Protein AF-A0A9W2Z8D2-F1 (afdb_monomer)

Structure (mmCIF, N/CA/C/O backbone):
data_AF-A0A9W2Z8D2-F1
#
_entry.id   AF-A0A9W2Z8D2-F1
#
loop_
_atom_site.group_PDB
_atom_site.id
_atom_site.type_symbol
_atom_site.label_atom_id
_atom_site.label_alt_id
_atom_site.labe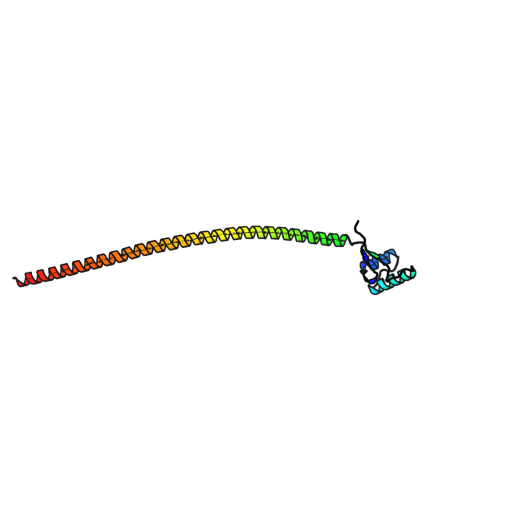l_comp_id
_atom_site.label_asym_id
_atom_site.label_entity_id
_atom_site.label_seq_id
_atom_site.pdbx_PDB_ins_code
_atom_site.Cartn_x
_atom_site.Cartn_y
_atom_site.Cartn_z
_atom_site.occupancy
_atom_site.B_iso_or_equiv
_atom_site.auth_seq_id
_atom_site.auth_comp_id
_atom_site.auth_asym_id
_atom_site.auth_atom_id
_atom_site.pdbx_PDB_model_num
ATOM 1 N N . MET A 1 1 ? -21.051 12.674 48.304 1.00 45.25 1 MET A N 1
ATOM 2 C CA . MET A 1 1 ? -21.944 11.542 48.620 1.00 45.25 1 MET A CA 1
ATOM 3 C C . MET A 1 1 ? -22.882 11.383 47.437 1.00 45.25 1 MET A C 1
ATOM 5 O O . MET A 1 1 ? -23.397 12.399 46.991 1.00 45.25 1 MET A O 1
ATOM 9 N N . ALA A 1 2 ? -23.003 10.194 46.845 1.00 51.44 2 ALA A N 1
ATOM 10 C CA . ALA A 1 2 ? -23.957 9.987 45.756 1.00 51.44 2 ALA A CA 1
ATOM 11 C C . ALA A 1 2 ? -25.374 10.061 46.339 1.00 51.44 2 ALA A C 1
ATOM 13 O O . ALA A 1 2 ? -25.652 9.369 47.317 1.00 51.44 2 ALA A O 1
ATOM 14 N N . SER A 1 3 ? -26.232 10.924 45.796 1.00 56.78 3 SER A N 1
ATOM 15 C CA . SER A 1 3 ? -27.627 11.010 46.232 1.00 56.78 3 SER A CA 1
ATOM 16 C C . SER A 1 3 ? -28.353 9.698 45.899 1.00 56.78 3 SER A C 1
ATOM 18 O O . SER A 1 3 ? -28.168 9.191 44.787 1.00 56.78 3 SER A O 1
ATOM 20 N N . PRO A 1 4 ? -29.147 9.131 46.824 1.00 70.38 4 PRO A N 1
ATOM 21 C CA . PRO A 1 4 ? -29.936 7.937 46.547 1.00 70.38 4 PRO A CA 1
ATOM 22 C C . PRO A 1 4 ? -30.935 8.205 45.416 1.00 70.38 4 PRO A C 1
ATOM 24 O O . PRO A 1 4 ? -31.455 9.314 45.272 1.00 70.38 4 PRO A O 1
ATOM 27 N N . ILE A 1 5 ? -31.175 7.191 44.580 1.00 79.81 5 ILE A N 1
ATOM 28 C CA . ILE A 1 5 ? -32.184 7.286 43.524 1.00 79.81 5 ILE A CA 1
ATOM 29 C C . ILE A 1 5 ? -33.533 6.996 44.169 1.00 79.81 5 ILE A C 1
ATOM 31 O O . ILE A 1 5 ? -33.764 5.883 44.643 1.00 79.81 5 ILE A O 1
ATOM 35 N N . MET A 1 6 ? -34.414 7.990 44.144 1.00 86.81 6 MET A N 1
ATOM 36 C CA . MET A 1 6 ? -35.800 7.838 44.561 1.00 86.81 6 MET A CA 1
ATOM 37 C C . MET A 1 6 ? -36.599 7.157 43.454 1.00 86.81 6 MET A C 1
ATOM 39 O O . MET A 1 6 ? -36.637 7.649 42.324 1.00 86.81 6 MET A O 1
ATOM 43 N N . LYS A 1 7 ? -37.226 6.022 43.767 1.00 89.12 7 LYS A N 1
ATOM 44 C CA . LYS A 1 7 ? -38.103 5.297 42.836 1.00 89.12 7 LYS A CA 1
ATOM 45 C C . LYS A 1 7 ? -39.489 5.104 43.425 1.00 89.12 7 LYS A C 1
ATOM 47 O O . LYS A 1 7 ? -39.626 4.883 44.624 1.00 89.12 7 LYS A O 1
ATOM 52 N N . GLN A 1 8 ? -40.501 5.122 42.565 1.00 91.75 8 GLN A N 1
ATOM 53 C CA . GLN A 1 8 ? -41.854 4.701 42.929 1.00 91.75 8 GLN A CA 1
ATOM 54 C C . GLN A 1 8 ? -41.989 3.171 42.912 1.00 91.75 8 GLN A C 1
ATOM 56 O O . GLN A 1 8 ? -41.156 2.451 42.351 1.00 91.75 8 GLN A O 1
ATOM 61 N N . LEU A 1 9 ? -43.050 2.667 43.544 1.00 91.06 9 LEU A N 1
ATOM 62 C CA . LEU A 1 9 ? -43.298 1.238 43.748 1.00 91.06 9 LEU A CA 1
ATOM 63 C C . LEU A 1 9 ? -43.303 0.406 42.446 1.00 91.06 9 LEU A C 1
ATOM 65 O O . LEU A 1 9 ? -42.835 -0.736 42.423 1.00 91.06 9 LEU A O 1
ATOM 69 N N . ASP A 1 10 ? -43.826 0.960 41.355 1.00 89.12 10 ASP A N 1
ATOM 70 C CA . ASP A 1 10 ? -43.907 0.337 40.028 1.00 89.12 10 ASP A CA 1
ATOM 71 C C . ASP A 1 10 ? -42.538 0.251 39.321 1.00 89.12 10 ASP A C 1
ATOM 73 O O . ASP A 1 10 ? -42.246 -0.719 38.600 1.00 89.12 10 ASP A O 1
ATOM 77 N N . GLN A 1 11 ? -41.671 1.226 39.600 1.00 89.69 11 GLN A N 1
ATOM 78 C CA . GLN A 1 11 ? -40.312 1.354 39.072 1.00 89.69 11 GLN A CA 1
ATOM 79 C C . GLN A 1 11 ? -39.297 0.447 39.780 1.00 89.69 11 GLN A C 1
ATOM 81 O O . GLN A 1 11 ? -38.192 0.246 39.263 1.00 89.69 11 GLN A O 1
ATOM 86 N N . LEU A 1 12 ? -39.657 -0.138 40.928 1.00 90.31 12 LEU A N 1
ATOM 87 C CA . LEU A 1 12 ? -38.778 -1.050 41.651 1.00 90.31 12 LEU A CA 1
ATOM 88 C C . LEU A 1 12 ? -38.532 -2.353 40.874 1.00 90.31 12 LEU A C 1
ATOM 90 O O . LEU A 1 12 ? -39.439 -3.028 40.364 1.00 90.31 12 LEU A O 1
ATOM 94 N N . LEU A 1 13 ? -37.265 -2.747 40.815 1.00 90.69 13 LEU A N 1
ATOM 95 C CA . LEU A 1 13 ? -36.828 -4.036 40.290 1.00 90.69 13 LEU A CA 1
ATOM 96 C C . LEU A 1 13 ? -37.093 -5.148 41.311 1.00 90.69 13 LEU A C 1
ATOM 98 O O . LEU A 1 13 ? -37.173 -4.916 42.513 1.00 90.69 13 LEU A O 1
ATOM 102 N N . ILE A 1 14 ? -37.149 -6.405 40.856 1.00 90.88 14 ILE A N 1
ATOM 103 C CA . ILE A 1 14 ? -37.355 -7.566 41.746 1.00 90.88 14 ILE A CA 1
ATOM 104 C C . ILE A 1 14 ? -36.305 -7.617 42.868 1.00 90.88 14 ILE A C 1
ATOM 106 O O . ILE A 1 14 ? -36.639 -7.991 43.991 1.00 90.88 14 ILE A O 1
ATOM 110 N N . LYS A 1 15 ? -35.047 -7.249 42.577 1.00 89.31 15 LYS A N 1
ATOM 111 C CA . LYS A 1 15 ? -33.975 -7.205 43.585 1.00 89.31 15 LYS A CA 1
ATOM 112 C C . LYS A 1 15 ? -34.274 -6.184 44.691 1.00 89.31 15 LYS A C 1
ATOM 114 O O . LYS A 1 15 ? -34.135 -6.519 45.862 1.00 89.31 15 LYS A O 1
ATOM 119 N N . GLU A 1 16 ? -34.789 -5.020 44.304 1.00 90.06 16 GLU A N 1
ATOM 120 C CA . GLU A 1 16 ? -35.130 -3.893 45.179 1.00 90.06 16 GLU A CA 1
ATOM 121 C C . GLU A 1 16 ? -36.388 -4.213 46.006 1.00 90.06 16 GLU A C 1
ATOM 123 O O . GLU A 1 16 ? -36.359 -4.124 47.228 1.00 90.06 16 GLU A O 1
ATOM 128 N N . LEU A 1 17 ? -37.444 -4.750 45.377 1.00 92.69 17 LEU A N 1
ATOM 129 C CA . LEU A 1 17 ? -38.657 -5.223 46.065 1.00 92.69 17 LEU A CA 1
ATOM 130 C C . LEU A 1 17 ? -38.345 -6.281 47.134 1.00 92.69 17 LEU A C 1
ATOM 132 O O . LEU A 1 17 ? -38.881 -6.250 48.238 1.00 92.69 17 LEU A O 1
ATOM 136 N N . LYS A 1 18 ? -37.471 -7.246 46.818 1.00 92.25 18 LYS A N 1
ATOM 137 C CA . LYS A 1 18 ? -37.049 -8.280 47.776 1.00 92.25 18 LYS A CA 1
ATOM 138 C C . LYS A 1 18 ? -36.191 -7.727 48.907 1.00 92.25 18 LYS A C 1
ATOM 140 O O . LYS A 1 18 ? -36.119 -8.364 49.955 1.00 92.25 18 LYS A O 1
ATOM 145 N N . GLN A 1 19 ? -35.463 -6.644 48.670 1.00 89.94 19 GLN A N 1
ATOM 146 C CA . GLN A 1 19 ? -34.647 -5.990 49.683 1.00 89.94 19 GLN A CA 1
ATOM 147 C C . GLN A 1 19 ? -35.538 -5.206 50.647 1.00 89.94 19 GLN A C 1
ATOM 149 O O . GLN A 1 19 ? -35.448 -5.424 51.850 1.00 89.94 19 GLN A O 1
ATOM 154 N N . GLU A 1 20 ? -36.485 -4.433 50.122 1.00 90.75 20 GLU A N 1
ATOM 155 C CA . GLU A 1 20 ? -37.436 -3.666 50.927 1.00 90.75 20 GLU A CA 1
ATOM 156 C C . GLU A 1 20 ? -38.344 -4.566 51.776 1.00 90.75 20 GLU A C 1
ATOM 158 O O . GLU A 1 20 ? -38.461 -4.394 52.987 1.00 90.75 20 GLU A O 1
ATOM 163 N N . LEU A 1 21 ? -38.904 -5.625 51.177 1.00 93.75 21 LEU A N 1
ATOM 164 C CA . LEU A 1 21 ? -39.678 -6.620 51.926 1.00 93.75 21 LEU A CA 1
ATOM 165 C C . LEU A 1 21 ? -38.839 -7.307 53.012 1.00 93.75 21 LEU A C 1
ATOM 167 O O . LEU A 1 21 ? -39.378 -7.658 54.056 1.00 93.75 21 LEU A O 1
ATOM 171 N N . ARG A 1 22 ? -37.530 -7.495 52.794 1.00 91.94 22 ARG A N 1
ATOM 172 C CA . ARG A 1 22 ? -36.631 -8.038 53.822 1.00 91.94 22 ARG A CA 1
ATOM 173 C C . ARG A 1 22 ? -36.408 -7.060 54.967 1.00 91.94 22 ARG A C 1
ATOM 175 O O . ARG A 1 22 ? -36.456 -7.504 56.110 1.00 91.94 22 ARG A O 1
ATOM 182 N N . TYR A 1 23 ? -36.210 -5.773 54.683 1.00 89.94 23 TYR A N 1
ATOM 183 C CA . TYR A 1 23 ? -36.084 -4.745 55.722 1.00 89.94 23 TYR A CA 1
ATOM 184 C C . TYR A 1 23 ? -37.338 -4.649 56.592 1.00 89.94 23 TYR A C 1
ATOM 186 O O . TYR A 1 23 ? -37.230 -4.517 57.806 1.00 89.94 23 TYR A O 1
ATOM 194 N N . ARG A 1 24 ? -38.515 -4.830 55.988 1.00 92.19 24 ARG A N 1
ATOM 195 C CA . ARG A 1 24 ? -39.811 -4.833 56.682 1.00 92.19 24 ARG A CA 1
ATOM 196 C C . ARG A 1 24 ? -40.171 -6.172 57.341 1.00 92.19 24 ARG A C 1
ATOM 198 O O . ARG A 1 24 ? -41.266 -6.323 57.868 1.00 92.19 24 ARG A O 1
ATOM 205 N N . GLY A 1 25 ? -39.294 -7.180 57.286 1.00 92.12 25 GLY A N 1
ATOM 206 C CA . GLY A 1 25 ? -39.553 -8.506 57.869 1.00 92.12 25 GLY A CA 1
ATOM 207 C C . GLY A 1 25 ? -40.654 -9.316 57.165 1.00 92.12 25 GLY A C 1
ATOM 208 O O . GLY A 1 25 ? -41.183 -10.276 57.726 1.00 92.12 25 GLY A O 1
ATOM 209 N N . LEU A 1 26 ? -41.002 -8.960 55.928 1.00 94.38 26 LEU A N 1
ATOM 210 C CA . LEU A 1 26 ? -42.058 -9.587 55.138 1.00 94.38 26 LEU A CA 1
ATOM 211 C C . LEU A 1 26 ? -41.523 -10.737 54.273 1.00 94.38 26 LEU A C 1
ATOM 213 O O . LEU A 1 26 ? -40.350 -10.809 53.892 1.00 94.38 26 LEU A O 1
ATOM 217 N N . LYS A 1 27 ? -42.420 -11.650 53.874 1.00 94.25 27 LYS A N 1
ATOM 218 C CA . LYS A 1 27 ? -42.070 -12.723 52.930 1.00 94.25 27 LYS A CA 1
ATOM 219 C C . LYS A 1 27 ? -41.614 -12.123 51.595 1.00 94.25 27 LYS A C 1
ATOM 221 O O . LYS A 1 27 ? -42.381 -11.448 50.914 1.00 94.25 27 LYS A O 1
ATOM 226 N N . HIS A 1 28 ? -40.403 -12.463 51.162 1.00 92.31 28 HIS A N 1
ATOM 227 C CA . HIS A 1 28 ? -39.775 -11.949 49.934 1.00 92.31 28 HIS A CA 1
ATOM 228 C C . HIS A 1 28 ? -39.718 -12.986 48.786 1.00 92.31 28 HIS A C 1
ATOM 230 O O . HIS A 1 28 ? -38.909 -12.880 47.859 1.00 92.31 28 HIS A O 1
ATOM 236 N N . GLY A 1 29 ? -40.545 -14.035 48.857 1.00 90.44 29 GLY A N 1
ATOM 237 C CA . GLY A 1 29 ? -40.731 -15.033 47.796 1.00 90.44 29 GLY A CA 1
ATOM 238 C C . GLY A 1 29 ? -41.956 -14.732 46.924 1.00 90.44 29 GLY A C 1
ATOM 239 O O . GLY A 1 29 ? -42.964 -14.223 47.427 1.00 90.44 29 GLY A O 1
ATOM 240 N N . GLY A 1 30 ? -41.869 -15.053 45.629 1.00 93.50 30 GLY A N 1
ATOM 241 C CA . GLY A 1 30 ? -42.953 -14.880 44.652 1.00 93.50 30 GLY A CA 1
ATOM 242 C C . GLY A 1 30 ? -42.527 -14.164 43.365 1.00 93.50 30 GLY A C 1
ATOM 243 O O . GLY A 1 30 ? -41.351 -13.843 43.177 1.00 93.50 30 GLY A O 1
ATOM 244 N N . SER A 1 31 ? -43.500 -13.929 42.480 1.00 95.31 31 SER A N 1
ATOM 245 C CA . SER A 1 31 ? -43.332 -13.140 41.251 1.00 95.31 31 SER A CA 1
ATOM 246 C C . SER A 1 31 ? -43.267 -11.637 41.561 1.00 95.31 31 SER A C 1
ATOM 248 O O . SER A 1 31 ? -43.648 -11.217 42.655 1.00 95.31 31 SER A O 1
ATOM 250 N N . LYS A 1 32 ? -42.821 -10.805 40.601 1.00 93.31 32 LYS A N 1
ATOM 251 C CA . LYS A 1 32 ? -42.777 -9.335 40.766 1.00 93.31 32 LYS A CA 1
ATOM 252 C C . LYS A 1 32 ? -44.125 -8.794 41.252 1.00 93.31 32 LYS A C 1
ATOM 254 O O . LYS A 1 32 ? -44.157 -8.099 42.256 1.00 93.31 32 LYS A O 1
ATOM 259 N N . GLY A 1 33 ? -45.224 -9.199 40.610 1.00 94.44 33 GLY A N 1
ATOM 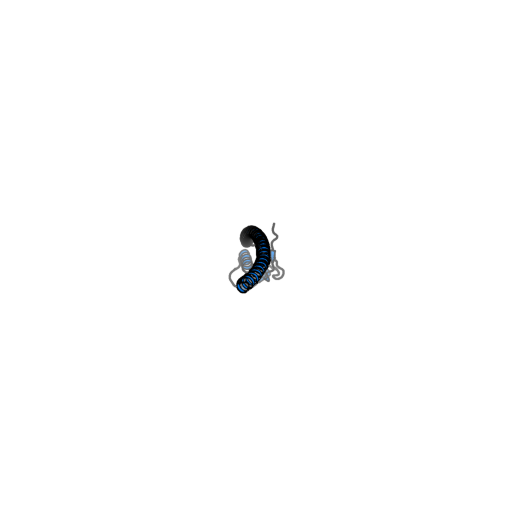260 C CA . GLY A 1 33 ? -46.574 -8.773 40.991 1.00 94.44 33 GLY A CA 1
ATOM 261 C C . GLY A 1 33 ? -46.941 -9.150 42.427 1.00 94.44 33 GLY A C 1
ATOM 262 O O . GLY A 1 33 ? -47.484 -8.324 43.151 1.00 94.44 33 GLY A O 1
ATOM 263 N N . THR A 1 34 ? -46.576 -10.354 42.884 1.00 94.88 34 THR A N 1
ATOM 264 C CA . THR A 1 34 ? -46.813 -10.773 44.276 1.00 94.88 34 THR A CA 1
ATOM 265 C C . THR A 1 34 ? -46.019 -9.933 45.276 1.00 94.88 34 THR A C 1
ATOM 267 O O . THR A 1 34 ? -46.537 -9.592 46.336 1.00 94.88 34 THR A O 1
ATOM 270 N N . LEU A 1 35 ? -44.764 -9.610 44.962 1.00 95.88 35 LEU A N 1
ATOM 271 C CA . LEU A 1 35 ? -43.913 -8.791 45.826 1.00 95.88 35 LEU A CA 1
ATOM 272 C C . LEU A 1 35 ? -44.400 -7.336 45.863 1.00 95.88 35 LEU A C 1
ATOM 274 O O . LEU A 1 35 ? -44.521 -6.773 46.945 1.00 95.88 35 LEU A O 1
ATOM 278 N N . THR A 1 36 ? -44.749 -6.767 44.707 1.00 95.12 36 THR A N 1
ATOM 279 C CA . THR A 1 36 ? -45.323 -5.421 44.584 1.00 95.12 36 THR A CA 1
ATOM 280 C C . THR A 1 36 ? -46.646 -5.305 45.336 1.00 95.12 36 THR A C 1
ATOM 282 O O . THR A 1 36 ? -46.821 -4.356 46.087 1.00 95.12 36 THR A O 1
ATOM 285 N N . ALA A 1 37 ? -47.555 -6.277 45.200 1.00 94.44 37 ALA A N 1
ATOM 286 C CA . ALA A 1 37 ? -48.830 -6.273 45.921 1.00 94.44 37 ALA A CA 1
ATOM 287 C C . ALA A 1 37 ? -48.633 -6.354 47.441 1.00 94.44 37 ALA A C 1
ATOM 289 O O . ALA A 1 37 ? -49.299 -5.649 48.191 1.00 94.44 37 ALA A O 1
ATOM 290 N N . ARG A 1 38 ? -47.685 -7.181 47.899 1.00 95.38 38 ARG A N 1
ATOM 291 C CA . ARG A 1 38 ? -47.358 -7.302 49.325 1.00 95.38 38 ARG A CA 1
ATOM 292 C C . ARG A 1 38 ? -46.759 -6.015 49.885 1.00 95.38 38 ARG A C 1
ATOM 294 O O . ARG A 1 38 ? -47.112 -5.622 50.987 1.00 95.38 38 ARG A O 1
ATOM 301 N N . LEU A 1 39 ? -45.878 -5.367 49.125 1.00 94.62 39 LEU A N 1
ATOM 302 C CA . LEU A 1 39 ? -45.287 -4.095 49.528 1.00 94.62 39 LEU A CA 1
ATOM 303 C C . LEU A 1 39 ? -46.323 -2.959 49.495 1.00 94.62 39 LEU A C 1
ATOM 305 O O . LEU A 1 39 ? -46.363 -2.165 50.422 1.00 94.62 39 LEU A O 1
ATOM 309 N N . ARG A 1 40 ? -47.224 -2.941 48.501 1.00 94.31 40 ARG A N 1
ATOM 310 C CA . ARG A 1 40 ? -48.370 -2.015 48.440 1.00 94.31 40 ARG A CA 1
ATOM 311 C C . ARG A 1 40 ? -49.256 -2.136 49.679 1.00 94.31 40 ARG A C 1
ATOM 313 O O . ARG A 1 40 ? -49.626 -1.126 50.258 1.00 94.31 40 ARG A O 1
ATOM 320 N N . GLN A 1 41 ? -49.583 -3.366 50.074 1.00 94.38 41 GLN A N 1
ATOM 321 C CA . GLN A 1 41 ? -50.401 -3.629 51.256 1.00 94.38 41 GLN A CA 1
ATOM 322 C C . GLN A 1 41 ? -49.717 -3.142 52.541 1.00 94.38 41 GLN A C 1
ATOM 324 O O . GLN A 1 41 ? -50.370 -2.516 53.366 1.00 94.38 41 GLN A O 1
ATOM 329 N N . ALA A 1 42 ? -48.408 -3.371 52.678 1.00 93.06 42 ALA A N 1
ATOM 330 C CA . ALA A 1 42 ? -47.643 -2.903 53.832 1.00 93.06 42 ALA A CA 1
ATOM 331 C C . ALA A 1 42 ? -47.615 -1.368 53.944 1.00 93.06 42 ALA A C 1
ATOM 333 O O . ALA A 1 42 ? -47.764 -0.846 55.038 1.00 93.06 42 ALA A O 1
ATOM 334 N N . LEU A 1 43 ? -47.492 -0.644 52.825 1.00 93.38 43 LEU A N 1
ATOM 335 C CA . LEU A 1 43 ? -47.557 0.826 52.824 1.00 93.38 43 LEU A CA 1
ATOM 336 C C . LEU A 1 43 ? -48.927 1.334 53.286 1.00 93.38 43 LEU A C 1
ATOM 338 O O . LEU A 1 43 ? -48.994 2.226 54.119 1.00 93.38 43 LEU A O 1
ATOM 342 N N . ILE A 1 44 ? -50.012 0.716 52.809 1.00 93.31 44 ILE A N 1
ATOM 343 C CA . ILE A 1 44 ? -51.375 1.066 53.239 1.00 93.31 44 ILE A CA 1
ATOM 344 C C . ILE A 1 44 ? -51.547 0.829 54.747 1.00 93.31 44 ILE A C 1
ATOM 346 O O . ILE A 1 44 ? -52.179 1.634 55.425 1.00 93.31 44 ILE A O 1
ATOM 350 N N . GLU A 1 45 ? -50.993 -0.266 55.276 1.00 93.12 45 GLU A N 1
ATOM 351 C CA . GLU A 1 45 ? -51.005 -0.577 56.715 1.00 93.12 45 GLU A CA 1
ATOM 352 C C . GLU A 1 45 ? -50.163 0.401 57.548 1.00 93.12 45 GLU A C 1
ATOM 354 O O . GLU A 1 45 ? -50.458 0.613 58.721 1.00 93.12 45 GLU A O 1
ATOM 359 N N . GLU A 1 46 ? -49.149 1.014 56.940 1.00 90.44 46 GLU A N 1
ATOM 360 C CA . GLU A 1 46 ? -48.325 2.079 57.520 1.00 90.44 46 GLU A CA 1
ATOM 361 C C . GLU A 1 46 ? -48.928 3.486 57.316 1.00 90.44 46 GLU A C 1
ATOM 363 O O . GLU A 1 46 ? -48.292 4.471 57.675 1.00 90.44 46 GLU A O 1
ATOM 368 N N . GLU A 1 47 ? -50.149 3.586 56.771 1.00 91.06 47 GLU A N 1
ATOM 369 C CA . GLU A 1 47 ? -50.834 4.844 56.411 1.00 91.06 47 GLU A CA 1
ATOM 370 C C . GLU A 1 47 ? -50.097 5.689 55.349 1.00 91.06 47 GLU A C 1
ATOM 372 O O . GLU A 1 47 ? -50.375 6.875 55.171 1.00 91.06 47 GLU A O 1
ATOM 377 N N . GLU A 1 48 ? -49.199 5.064 54.587 1.00 91.69 48 GLU 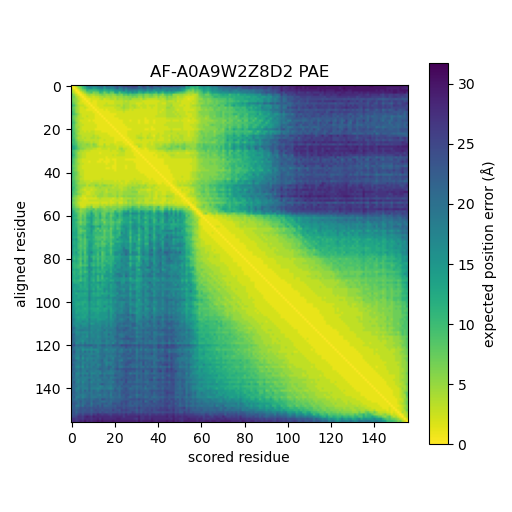A N 1
ATOM 378 C CA . GLU A 1 48 ? -48.462 5.669 53.479 1.00 91.69 48 GLU A CA 1
ATOM 379 C C . GLU A 1 48 ? -49.180 5.420 52.145 1.00 91.69 48 GLU A C 1
ATOM 381 O O . GLU A 1 48 ? -49.663 4.318 51.868 1.00 91.69 48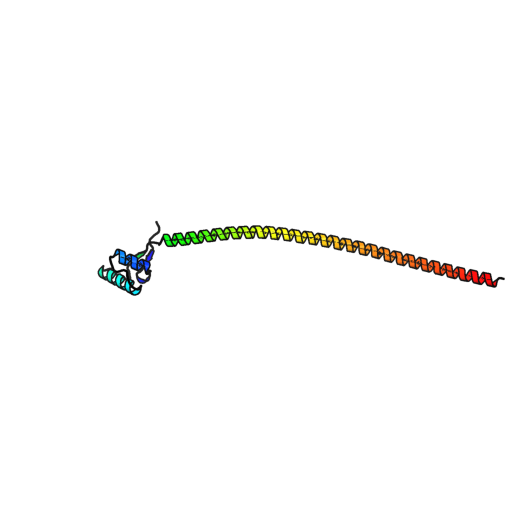 GLU A O 1
ATOM 386 N N . ASP A 1 49 ? -49.218 6.430 51.270 1.00 90.50 49 ASP A N 1
ATOM 387 C CA . ASP A 1 49 ? -49.793 6.284 49.928 1.00 90.50 49 ASP A CA 1
ATOM 388 C C . ASP A 1 49 ? -48.818 5.528 49.004 1.00 90.50 49 ASP A C 1
ATOM 390 O O . ASP A 1 49 ? -47.767 6.071 48.645 1.00 90.50 49 ASP A O 1
ATOM 394 N N . PRO A 1 50 ? -49.154 4.309 48.536 1.00 87.81 50 PRO A N 1
ATOM 395 C CA . PRO A 1 50 ? -48.272 3.521 47.679 1.00 87.81 50 PRO A CA 1
ATOM 396 C C . PRO A 1 50 ? -47.927 4.175 46.341 1.00 87.81 50 PRO A C 1
ATOM 398 O O . PRO A 1 50 ? -46.935 3.786 45.720 1.00 87.81 50 PRO A O 1
ATOM 401 N N . ASP A 1 51 ? -48.765 5.101 45.869 1.00 87.44 51 ASP A N 1
ATOM 402 C CA . ASP A 1 51 ? -48.579 5.786 44.591 1.00 87.44 51 ASP A CA 1
ATOM 403 C C . ASP A 1 51 ? -47.757 7.080 44.746 1.00 87.44 51 ASP A C 1
ATOM 405 O O . ASP A 1 51 ? -47.133 7.536 43.783 1.00 87.44 51 ASP A O 1
ATOM 409 N N . SER A 1 52 ? -47.657 7.624 45.965 1.00 87.44 52 SER A N 1
ATOM 410 C CA . SER A 1 52 ? -46.828 8.795 46.284 1.00 87.44 52 SER A CA 1
ATOM 411 C C . SER A 1 52 ? -45.520 8.454 47.014 1.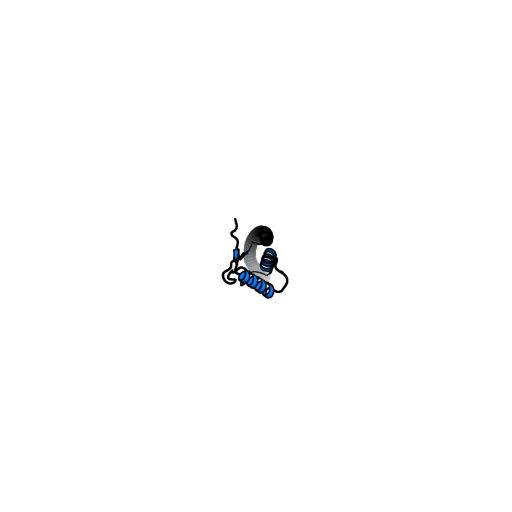00 87.44 52 SER A C 1
ATOM 413 O O . SER A 1 52 ? -44.605 9.282 47.023 1.00 87.44 52 SER A O 1
ATOM 415 N N . TYR A 1 53 ? -45.403 7.270 47.618 1.00 90.12 53 TYR A N 1
ATOM 416 C CA . TYR A 1 53 ? -44.224 6.871 48.388 1.00 90.12 53 TYR A CA 1
ATOM 417 C C . TYR A 1 53 ? -42.982 6.691 47.498 1.00 90.12 53 TYR A C 1
ATOM 419 O O . TYR A 1 53 ? -43.040 6.080 46.425 1.00 90.12 53 TYR A O 1
ATOM 427 N N . GLN A 1 54 ? -41.834 7.198 47.960 1.00 89.62 54 GLN A N 1
ATOM 428 C CA . GLN A 1 54 ? -40.549 7.102 47.266 1.00 89.62 54 GLN A CA 1
ATOM 429 C C . GLN A 1 54 ? -39.570 6.233 48.052 1.00 89.62 54 GLN A C 1
ATOM 431 O O . GLN A 1 54 ? -39.265 6.502 49.209 1.00 89.62 54 GLN A O 1
ATOM 436 N N . PHE A 1 55 ? -39.045 5.206 47.392 1.00 88.94 55 PHE A N 1
ATOM 437 C CA . PHE A 1 55 ? -38.059 4.299 47.960 1.00 88.94 55 PHE A CA 1
ATOM 438 C C . PHE A 1 55 ? -36.645 4.775 47.652 1.00 88.94 55 PHE A C 1
ATOM 440 O O . PHE A 1 55 ? -36.311 5.031 46.490 1.00 88.94 55 PHE A O 1
ATOM 447 N N . GLU A 1 56 ? -35.797 4.800 48.678 1.00 85.44 56 GLU A N 1
ATOM 448 C CA . GLU A 1 56 ? -34.362 5.010 48.521 1.00 85.44 56 GLU A CA 1
ATOM 449 C C . GLU A 1 56 ? -33.703 3.738 47.991 1.00 85.44 56 GLU A C 1
ATOM 451 O O . GLU A 1 56 ? -33.446 2.774 48.715 1.00 85.44 56 GLU A O 1
ATOM 456 N N . VAL A 1 57 ? -33.397 3.730 46.697 1.00 81.31 57 VAL A N 1
ATOM 457 C CA . VAL A 1 57 ? -32.654 2.628 46.096 1.00 81.31 57 VAL A CA 1
ATOM 458 C C . VAL A 1 57 ? -31.166 2.944 46.146 1.00 81.31 57 VAL A C 1
ATOM 460 O O . VAL A 1 57 ? -30.667 3.833 45.447 1.00 81.31 57 VAL A O 1
ATOM 463 N N . GLY A 1 58 ? -30.444 2.175 46.963 1.00 70.94 58 GLY A N 1
ATOM 464 C CA . GLY A 1 58 ? -28.987 2.178 46.980 1.00 70.94 58 GLY A CA 1
ATOM 465 C C . 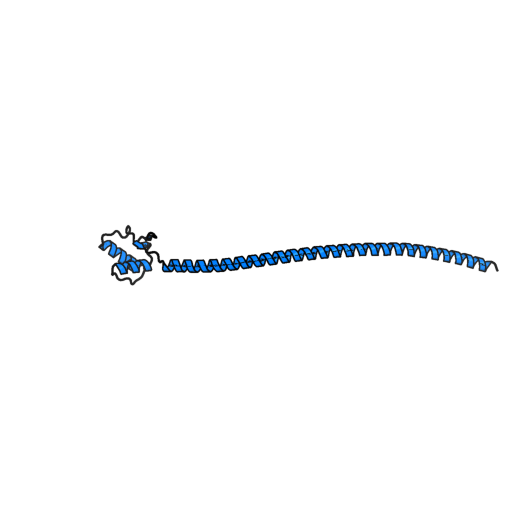GLY A 1 58 ? -28.429 1.783 45.613 1.00 70.94 58 GLY A C 1
ATOM 466 O O . GLY A 1 58 ? -28.847 0.787 45.019 1.00 70.94 58 GLY A O 1
ATOM 467 N N . LEU A 1 59 ? -27.476 2.565 45.105 1.00 69.25 59 LEU A N 1
ATOM 468 C CA . LEU A 1 59 ? -26.738 2.195 43.903 1.00 69.25 59 LEU A CA 1
ATOM 469 C C . LEU A 1 59 ? -26.008 0.873 44.151 1.00 69.25 59 LEU A C 1
ATOM 471 O O . LEU A 1 59 ? -25.297 0.720 45.142 1.00 69.25 59 LEU A O 1
ATOM 475 N N . ASP A 1 60 ? -26.166 -0.071 43.228 1.00 76.81 60 ASP A N 1
ATOM 476 C CA . ASP A 1 60 ? -25.423 -1.327 43.233 1.00 76.81 60 ASP A CA 1
ATOM 477 C C . ASP A 1 60 ? -23.973 -1.038 42.816 1.00 76.81 60 ASP A C 1
ATOM 479 O O . ASP A 1 60 ? -23.606 -1.088 41.639 1.00 76.81 60 ASP A O 1
ATOM 483 N N . ILE A 1 61 ? -23.163 -0.627 43.797 1.00 78.38 61 ILE A N 1
ATOM 484 C CA . ILE A 1 61 ? -21.763 -0.230 43.605 1.00 78.38 61 ILE A CA 1
ATOM 485 C C . ILE A 1 61 ? -20.976 -1.376 42.959 1.00 78.38 61 ILE A C 1
ATOM 487 O O . ILE A 1 61 ? -20.104 -1.123 42.133 1.00 78.38 61 ILE A O 1
ATOM 491 N N . THR A 1 62 ? -21.305 -2.631 43.273 1.00 81.31 62 THR A N 1
ATOM 492 C CA . THR A 1 62 ? -20.651 -3.809 42.693 1.00 81.31 62 THR A CA 1
ATOM 493 C C . THR A 1 62 ? -20.943 -3.936 41.198 1.00 81.31 62 THR A C 1
ATOM 495 O O . THR A 1 62 ? -20.012 -4.126 40.416 1.00 81.31 62 THR A O 1
ATOM 498 N N . GLU A 1 63 ? -22.200 -3.764 40.777 1.00 83.00 63 GLU A N 1
ATOM 499 C CA . GLU A 1 63 ? -22.571 -3.759 39.354 1.00 83.00 63 GLU A CA 1
ATOM 500 C C . GLU A 1 63 ? -21.900 -2.596 38.598 1.00 83.00 63 GLU A C 1
ATOM 502 O O . GLU A 1 63 ? -21.411 -2.766 37.478 1.00 83.00 63 GLU A O 1
ATOM 507 N N . LEU A 1 64 ? -21.833 -1.413 39.220 1.00 84.19 64 LEU A N 1
ATOM 508 C CA . LEU A 1 64 ? -21.181 -0.239 38.637 1.00 84.19 64 LEU A CA 1
ATOM 509 C C . LEU A 1 64 ? -19.666 -0.439 38.477 1.00 84.19 64 LEU A C 1
ATOM 511 O O . LEU A 1 64 ? -19.119 -0.124 37.419 1.00 84.19 64 LEU A O 1
ATOM 515 N N . LEU A 1 65 ? -18.998 -0.980 39.499 1.00 87.06 65 LEU A N 1
ATOM 516 C CA . LEU A 1 65 ? -17.568 -1.286 39.461 1.00 87.06 65 LEU A CA 1
ATOM 517 C C . LEU A 1 65 ? -17.249 -2.336 38.394 1.00 87.06 65 LEU A C 1
ATOM 519 O O . LEU A 1 65 ? -16.288 -2.152 37.649 1.00 87.06 65 LEU A O 1
ATOM 523 N N . GLY A 1 66 ? -18.085 -3.371 38.255 1.00 92.12 66 GLY A N 1
ATOM 524 C CA . GLY A 1 66 ? -17.950 -4.367 37.188 1.00 92.12 66 GLY A CA 1
ATOM 525 C C . GLY A 1 66 ? -18.003 -3.730 35.796 1.00 92.12 66 GLY A C 1
ATOM 526 O O . GLY A 1 66 ? -17.083 -3.903 34.999 1.00 92.12 66 GLY A O 1
ATOM 527 N N . LYS A 1 67 ? -19.010 -2.884 35.535 1.00 90.31 67 LYS A N 1
ATOM 528 C CA . LYS A 1 67 ? -19.130 -2.152 34.258 1.00 90.31 67 LYS A CA 1
ATOM 529 C C . LYS A 1 67 ? -17.954 -1.206 34.003 1.00 90.31 67 LYS A C 1
ATOM 531 O O . LYS A 1 67 ? -17.519 -1.049 32.863 1.00 90.31 67 LYS A O 1
ATOM 536 N N . MET A 1 68 ? -17.433 -0.553 35.044 1.00 93.25 68 MET A N 1
ATOM 537 C CA . MET A 1 68 ? -16.240 0.292 34.922 1.00 93.25 68 MET A CA 1
ATOM 538 C C . MET A 1 68 ? -14.995 -0.526 34.575 1.00 93.25 68 MET A C 1
ATOM 540 O O . MET A 1 68 ? -14.207 -0.089 33.736 1.00 93.25 68 MET A O 1
ATOM 544 N N . GLN A 1 69 ? -14.831 -1.701 35.183 1.00 94.19 69 GLN A N 1
ATOM 545 C CA . GLN A 1 69 ? -13.704 -2.591 34.924 1.00 94.19 69 GLN A CA 1
ATOM 546 C C . GLN A 1 69 ? -13.732 -3.123 33.484 1.00 94.19 69 GLN A C 1
ATOM 548 O O . GLN A 1 69 ? -12.726 -3.023 32.783 1.00 94.19 69 GLN A O 1
ATOM 553 N N . GLU A 1 70 ? -14.894 -3.570 32.999 1.00 94.62 70 GLU A N 1
ATOM 554 C CA . GLU A 1 70 ? -15.084 -3.979 31.599 1.00 94.62 70 GLU A CA 1
ATOM 555 C C . GLU A 1 70 ? -14.757 -2.840 30.620 1.00 94.62 70 GLU A C 1
ATOM 557 O O . GLU A 1 70 ? -14.053 -3.029 29.625 1.00 94.62 70 GLU A O 1
ATOM 562 N N . LYS A 1 71 ? -15.222 -1.619 30.918 1.00 94.12 71 LYS A N 1
ATOM 563 C CA . LYS A 1 71 ? -14.942 -0.441 30.087 1.00 94.12 71 LYS A CA 1
ATOM 564 C C . LYS A 1 71 ? -13.452 -0.088 30.068 1.00 94.12 71 LYS A C 1
ATOM 566 O O . LYS A 1 71 ? -12.946 0.329 29.028 1.00 94.12 71 LYS A O 1
ATOM 571 N N . MET A 1 72 ? -12.751 -0.245 31.191 1.00 95.25 72 MET A N 1
ATOM 572 C CA . MET A 1 72 ? -11.309 -0.004 31.279 1.00 95.25 72 MET A CA 1
ATOM 573 C C . MET A 1 72 ? -10.520 -1.013 30.436 1.00 95.25 72 MET A C 1
ATOM 575 O O . MET A 1 72 ? -9.605 -0.622 29.715 1.00 95.25 72 MET A O 1
ATOM 579 N N . GLU A 1 73 ? -10.919 -2.286 30.452 1.00 96.12 73 GLU A N 1
ATOM 580 C CA . GLU A 1 73 ? -10.300 -3.320 29.618 1.00 96.12 73 GLU A CA 1
ATOM 581 C C . GLU A 1 73 ? -10.509 -3.046 28.119 1.00 96.12 73 GLU A C 1
ATOM 583 O O . GLU A 1 73 ? -9.575 -3.151 27.320 1.00 96.12 73 GLU A O 1
ATOM 588 N N . LEU A 1 74 ? -11.719 -2.630 27.728 1.00 96.19 74 LEU A N 1
ATOM 589 C CA . LEU A 1 74 ? -12.012 -2.234 26.348 1.00 96.19 74 LEU A CA 1
ATOM 590 C C . LEU A 1 74 ? -11.168 -1.037 25.891 1.00 96.19 74 LEU A C 1
ATOM 592 O O . LEU A 1 74 ? -10.690 -1.029 24.756 1.00 96.19 74 LEU A O 1
ATOM 596 N N . LEU A 1 75 ? -10.959 -0.047 26.764 1.00 95.38 75 LEU A N 1
ATOM 597 C CA . LEU A 1 75 ? -10.100 1.102 26.469 1.00 95.38 75 LEU A CA 1
ATOM 598 C C . LEU A 1 75 ? -8.638 0.686 26.258 1.00 95.38 75 LEU A C 1
ATOM 600 O O . LEU A 1 75 ? -8.018 1.169 25.311 1.00 95.38 75 LEU A O 1
ATOM 604 N N . GLY A 1 76 ? -8.117 -0.246 27.062 1.00 96.75 76 GLY A N 1
ATOM 605 C CA . GLY A 1 76 ? -6.768 -0.793 26.877 1.00 96.75 76 GLY A CA 1
ATOM 606 C C . GLY A 1 76 ? -6.598 -1.474 25.514 1.00 96.75 76 GLY A C 1
ATOM 607 O O . GLY A 1 76 ? -5.706 -1.118 24.745 1.00 96.75 76 GLY A O 1
ATOM 608 N N . LYS A 1 77 ? -7.532 -2.360 25.142 1.00 96.44 77 LYS A N 1
ATOM 609 C CA . LYS A 1 77 ? -7.530 -3.024 23.820 1.00 96.44 77 LYS A CA 1
ATOM 610 C C . LYS A 1 77 ? -7.623 -2.024 22.663 1.00 96.44 77 LYS A C 1
ATOM 612 O O . LYS A 1 77 ? -7.031 -2.227 21.602 1.00 96.44 77 LYS A O 1
ATOM 617 N N . MET A 1 78 ? -8.373 -0.936 22.845 1.00 96.38 78 MET A N 1
ATOM 618 C CA . MET A 1 78 ? -8.482 0.125 21.844 1.00 96.38 78 MET A CA 1
ATOM 619 C C . MET A 1 78 ? -7.170 0.905 21.683 1.00 96.38 78 MET A C 1
ATOM 621 O O . MET A 1 78 ? -6.806 1.225 20.551 1.00 96.38 78 MET A O 1
ATOM 625 N N . GLN A 1 79 ? -6.448 1.176 22.776 1.00 95.69 79 GLN A N 1
ATOM 626 C CA . GLN A 1 79 ? -5.127 1.812 22.723 1.00 95.69 79 GLN A CA 1
ATOM 627 C C . GLN A 1 79 ? -4.111 0.938 21.982 1.00 95.69 79 GLN A C 1
ATOM 629 O O . GLN A 1 79 ? -3.456 1.427 21.064 1.00 95.69 79 GLN A O 1
ATOM 634 N N . GLU A 1 80 ? -4.047 -0.360 22.290 1.00 96.81 80 GLU A N 1
ATOM 635 C CA . GLU A 1 80 ? -3.164 -1.303 21.585 1.00 96.81 80 GLU A CA 1
ATOM 636 C C . GLU A 1 80 ? -3.464 -1.347 20.079 1.00 96.81 80 GLU A C 1
ATOM 638 O O . GLU A 1 80 ? -2.561 -1.297 19.241 1.00 96.81 80 GLU A O 1
ATOM 643 N N . LYS A 1 81 ? -4.752 -1.377 19.707 1.00 96.62 81 LYS A N 1
ATOM 644 C CA . LYS A 1 81 ? -5.167 -1.350 18.299 1.00 96.62 81 LYS A CA 1
ATOM 645 C C . LYS A 1 81 ? -4.773 -0.043 17.606 1.00 96.62 81 LYS A C 1
ATOM 647 O O . LYS A 1 81 ? -4.387 -0.076 16.440 1.00 96.62 81 LYS A O 1
ATOM 652 N N . MET A 1 82 ? -4.868 1.093 18.296 1.00 97.00 82 MET A N 1
ATOM 653 C CA . MET A 1 82 ? -4.459 2.392 17.755 1.00 97.00 82 MET A CA 1
ATOM 654 C C . MET A 1 82 ? -2.948 2.442 17.501 1.00 97.00 82 MET A C 1
ATOM 656 O O . MET A 1 82 ? -2.523 2.915 16.449 1.00 97.00 82 MET A O 1
ATOM 660 N N . GLU A 1 83 ? -2.144 1.883 18.405 1.00 97.69 83 GLU A N 1
ATOM 661 C CA . GLU A 1 83 ? -0.694 1.781 18.221 1.00 97.69 83 GLU A CA 1
ATOM 662 C C . GLU A 1 83 ? -0.330 0.875 17.032 1.00 97.69 83 GLU A C 1
ATOM 664 O O . GLU A 1 83 ? 0.523 1.223 16.211 1.00 97.69 83 GLU A O 1
ATOM 669 N N . LEU A 1 84 ? -1.009 -0.269 16.887 1.00 97.50 84 LEU A N 1
ATOM 670 C CA . LEU A 1 84 ? -0.822 -1.163 15.740 1.00 97.50 84 LEU A CA 1
ATOM 671 C C . LEU A 1 84 ? -1.182 -0.488 14.410 1.00 97.50 84 LEU A C 1
ATOM 673 O O . LEU A 1 84 ? -0.458 -0.660 13.429 1.00 97.50 84 LEU A O 1
ATOM 677 N N . LEU A 1 85 ? -2.264 0.297 14.376 1.00 97.06 85 LEU A N 1
ATOM 678 C CA . LEU A 1 85 ? -2.642 1.081 13.198 1.00 97.06 85 LEU A CA 1
ATOM 679 C C . LEU A 1 85 ? -1.579 2.133 12.854 1.00 97.06 85 LEU A C 1
ATOM 681 O O . LEU A 1 85 ? -1.249 2.278 11.680 1.00 97.06 85 LEU A O 1
ATOM 685 N N . GLY A 1 86 ? -0.986 2.796 13.853 1.00 98.19 86 GLY A N 1
ATOM 686 C CA . GLY A 1 86 ? 0.131 3.726 13.647 1.00 98.19 86 GLY A CA 1
ATOM 687 C C . GLY A 1 86 ? 1.344 3.054 12.995 1.00 98.19 86 GLY A C 1
ATOM 688 O O . GLY A 1 86 ? 1.810 3.495 11.948 1.00 98.19 86 GLY A O 1
ATOM 689 N N . LYS A 1 87 ? 1.787 1.911 13.534 1.00 97.75 87 LYS A N 1
ATOM 690 C CA . LYS A 1 87 ? 2.899 1.124 12.956 1.00 97.75 87 LYS A CA 1
ATOM 691 C C . LYS A 1 87 ? 2.601 0.635 11.537 1.00 97.75 87 LYS A C 1
ATOM 693 O O . LYS A 1 87 ? 3.505 0.507 10.712 1.00 97.75 87 LYS A O 1
ATOM 698 N N . MET A 1 88 ? 1.342 0.304 11.249 1.00 98.00 88 MET A N 1
ATOM 699 C CA . MET A 1 88 ? 0.920 -0.103 9.910 1.00 98.00 88 MET A CA 1
ATOM 700 C C . MET A 1 88 ? 0.950 1.074 8.930 1.00 98.00 88 MET A C 1
ATOM 702 O O . MET A 1 88 ? 1.393 0.890 7.797 1.00 98.00 88 MET A O 1
ATOM 706 N N . GLN A 1 89 ? 0.547 2.268 9.370 1.00 97.81 89 GLN A N 1
ATOM 707 C CA . GLN A 1 89 ? 0.622 3.485 8.565 1.00 97.81 89 GLN A CA 1
ATOM 708 C C . GLN A 1 89 ? 2.071 3.816 8.188 1.00 97.81 89 GLN A C 1
ATOM 710 O O . GLN A 1 89 ? 2.363 3.974 7.008 1.00 97.81 89 GLN A O 1
ATOM 715 N N . GLU A 1 90 ? 3.000 3.793 9.147 1.00 97.94 90 GLU A N 1
ATOM 716 C CA . GLU A 1 90 ? 4.429 4.047 8.887 1.00 97.94 90 GLU A CA 1
ATOM 717 C C . GLU A 1 90 ? 5.026 3.072 7.856 1.00 97.94 90 GLU A C 1
ATOM 719 O O . GLU A 1 90 ? 5.793 3.456 6.965 1.00 97.94 90 GLU A O 1
ATOM 724 N N . LYS A 1 91 ? 4.654 1.787 7.942 1.00 98.00 91 LYS A N 1
ATOM 725 C CA . LYS A 1 91 ? 5.063 0.783 6.949 1.00 98.00 91 LYS A CA 1
ATOM 726 C C . LYS A 1 91 ? 4.471 1.067 5.571 1.00 98.00 91 LYS A C 1
ATOM 728 O O . LYS A 1 91 ? 5.158 0.853 4.574 1.00 98.00 91 LYS A O 1
ATOM 733 N N . MET A 1 92 ? 3.223 1.528 5.508 1.00 98.00 92 MET A N 1
ATOM 734 C CA . MET A 1 92 ? 2.569 1.877 4.249 1.00 98.00 92 MET A CA 1
ATOM 735 C C . MET A 1 92 ? 3.239 3.085 3.592 1.00 98.00 92 MET A C 1
ATOM 737 O O . MET A 1 92 ? 3.528 3.034 2.399 1.00 98.00 92 MET A O 1
ATOM 741 N N . ASP A 1 93 ? 3.589 4.104 4.374 1.00 98.12 93 ASP A N 1
ATOM 742 C CA . ASP A 1 93 ? 4.312 5.283 3.889 1.00 98.12 93 ASP A CA 1
ATOM 743 C C . ASP A 1 93 ? 5.708 4.901 3.365 1.00 98.12 93 ASP A C 1
ATOM 745 O O . ASP A 1 93 ? 6.141 5.354 2.305 1.00 98.12 93 ASP A O 1
ATOM 749 N N . THR A 1 94 ? 6.398 3.991 4.060 1.00 98.25 94 THR A N 1
ATOM 750 C CA . THR A 1 94 ? 7.701 3.467 3.615 1.00 98.25 94 THR A CA 1
ATOM 751 C C . THR A 1 94 ? 7.588 2.710 2.287 1.00 98.25 94 THR A C 1
ATOM 753 O O . THR A 1 94 ? 8.431 2.870 1.401 1.00 98.25 94 THR A O 1
ATOM 756 N N . LEU A 1 95 ? 6.545 1.888 2.127 1.00 98.44 95 LEU A N 1
ATOM 757 C CA . LEU A 1 95 ? 6.282 1.170 0.879 1.00 98.44 95 LEU A CA 1
ATOM 758 C C . LEU A 1 95 ? 5.960 2.130 -0.270 1.00 98.44 95 LEU A C 1
ATOM 760 O O . LEU A 1 95 ? 6.479 1.945 -1.369 1.00 98.44 95 LEU A O 1
ATOM 764 N N . ASP A 1 96 ? 5.161 3.164 -0.017 1.00 98.56 96 ASP A N 1
ATOM 765 C CA . ASP A 1 96 ? 4.796 4.189 -0.999 1.00 98.56 96 ASP A CA 1
ATOM 766 C C . ASP A 1 96 ? 6.032 4.952 -1.513 1.00 98.56 96 ASP A C 1
ATOM 768 O O . ASP A 1 96 ? 6.229 5.094 -2.722 1.00 98.56 96 ASP A O 1
ATOM 772 N N . ILE A 1 97 ? 6.946 5.335 -0.614 1.00 98.38 97 ILE A N 1
ATOM 773 C CA . ILE A 1 97 ? 8.247 5.923 -0.984 1.00 98.38 97 ILE A CA 1
ATOM 774 C C . ILE A 1 97 ? 9.068 4.952 -1.847 1.00 98.38 97 ILE A C 1
ATOM 776 O O . ILE A 1 97 ? 9.660 5.352 -2.856 1.00 98.38 97 ILE A O 1
ATOM 780 N N . GLY A 1 98 ? 9.101 3.670 -1.472 1.00 98.62 98 GLY A N 1
ATOM 781 C CA . GLY A 1 98 ? 9.799 2.630 -2.228 1.00 98.62 98 GLY A CA 1
ATOM 782 C C . GLY A 1 98 ? 9.252 2.458 -3.647 1.00 98.62 98 GLY A C 1
ATOM 783 O O . GLY A 1 98 ? 10.030 2.383 -4.600 1.00 98.62 98 GLY A O 1
ATOM 784 N N . ILE A 1 99 ? 7.926 2.449 -3.799 1.00 98.69 99 ILE A N 1
ATOM 785 C CA . ILE A 1 99 ? 7.241 2.345 -5.095 1.00 98.69 99 ILE A CA 1
ATOM 786 C C . ILE A 1 99 ? 7.602 3.533 -5.991 1.00 98.69 99 ILE A C 1
ATOM 788 O O . ILE A 1 99 ? 8.046 3.313 -7.120 1.00 98.69 99 ILE A O 1
ATOM 792 N N . ARG A 1 100 ? 7.51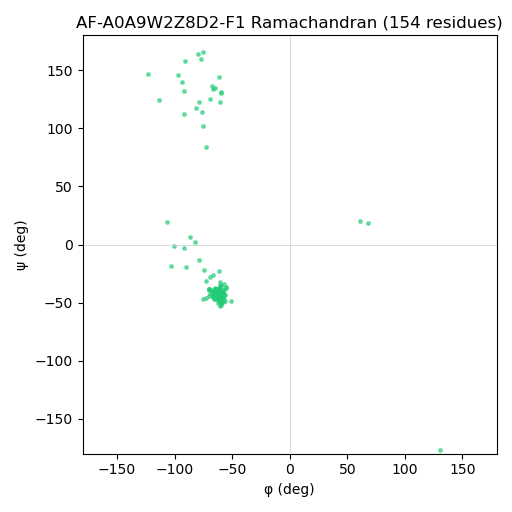5 4.765 -5.472 1.00 98.50 100 ARG A N 1
ATOM 793 C CA . ARG A 1 100 ? 7.888 5.977 -6.225 1.00 98.50 100 ARG A CA 1
ATOM 794 C C . ARG A 1 100 ? 9.341 5.940 -6.686 1.00 98.50 100 ARG A C 1
ATOM 796 O O . ARG A 1 100 ? 9.629 6.151 -7.857 1.00 98.50 100 ARG A O 1
ATOM 803 N N . THR A 1 101 ? 10.250 5.553 -5.792 1.00 98.69 101 THR A N 1
ATOM 804 C CA . THR A 1 101 ? 11.681 5.438 -6.115 1.00 98.69 101 THR A CA 1
ATOM 805 C C . THR A 1 101 ? 11.936 4.426 -7.236 1.00 98.69 101 THR A C 1
ATOM 807 O O . THR A 1 101 ? 12.815 4.620 -8.078 1.00 98.69 101 THR A O 1
ATOM 810 N N . MET A 1 102 ? 11.205 3.308 -7.252 1.00 98.75 102 MET A N 1
ATOM 811 C CA . MET A 1 102 ? 11.323 2.324 -8.330 1.00 98.75 102 MET A CA 1
ATOM 812 C C . MET A 1 102 ? 10.748 2.846 -9.647 1.00 98.75 102 MET A C 1
ATOM 814 O O . M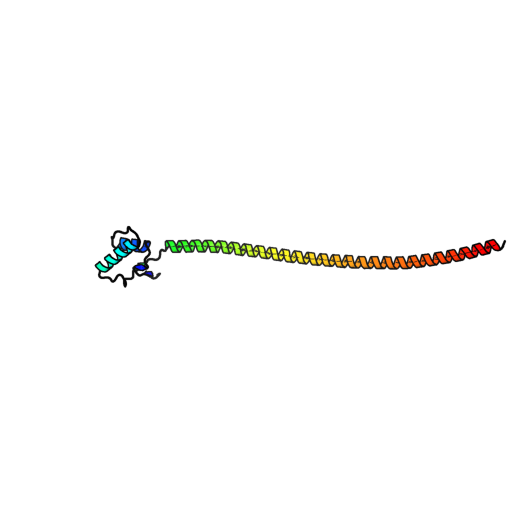ET A 1 102 ? 11.345 2.591 -10.691 1.00 98.75 102 MET A O 1
ATOM 818 N N . GLN A 1 103 ? 9.643 3.591 -9.608 1.00 98.69 103 GLN A N 1
ATOM 819 C CA . GLN A 1 103 ? 9.069 4.232 -10.793 1.00 98.69 103 GLN A CA 1
ATOM 820 C C . GLN A 1 103 ? 10.050 5.233 -11.417 1.00 98.69 103 GLN A C 1
ATOM 822 O O . GLN A 1 103 ? 10.348 5.108 -12.602 1.00 98.69 103 GLN A O 1
ATOM 827 N N . ASP A 1 104 ? 10.679 6.099 -10.617 1.00 98.62 104 ASP A N 1
ATOM 828 C CA . ASP A 1 104 ? 11.684 7.055 -11.109 1.00 98.62 104 ASP A CA 1
ATOM 829 C C . ASP A 1 104 ? 12.872 6.355 -11.798 1.00 98.62 104 ASP A C 1
ATOM 831 O O . ASP A 1 104 ? 13.389 6.798 -12.833 1.00 98.62 104 ASP A O 1
ATOM 835 N N . LYS A 1 105 ? 13.312 5.216 -11.244 1.00 98.75 105 LYS A N 1
ATOM 836 C CA . LYS A 1 105 ? 14.370 4.391 -11.848 1.00 98.75 105 LYS A CA 1
ATOM 837 C C . LYS A 1 105 ? 13.928 3.767 -13.169 1.00 98.75 105 LYS A C 1
ATOM 839 O O . LYS A 1 105 ? 14.726 3.727 -14.105 1.00 98.75 105 LYS A O 1
ATOM 844 N N . ILE A 1 106 ? 12.689 3.281 -13.254 1.00 98.69 106 ILE A N 1
ATOM 845 C CA . ILE A 1 106 ? 12.121 2.724 -14.489 1.00 98.69 106 ILE A CA 1
ATOM 846 C C . ILE A 1 106 ? 12.059 3.802 -15.573 1.00 98.69 106 ILE A C 1
ATOM 848 O O . ILE A 1 106 ? 12.510 3.553 -16.691 1.00 98.69 106 ILE A O 1
ATOM 852 N N . ASP A 1 107 ? 11.598 5.006 -15.242 1.00 98.62 107 ASP A N 1
ATOM 853 C CA . ASP A 1 107 ? 11.500 6.118 -16.192 1.00 98.62 107 ASP A CA 1
ATOM 854 C C . ASP A 1 107 ? 12.882 6.560 -16.699 1.00 98.62 107 ASP A C 1
ATOM 856 O O . ASP A 1 107 ? 13.094 6.791 -17.897 1.00 98.62 107 ASP A O 1
ATOM 860 N N . THR A 1 108 ? 13.869 6.591 -15.801 1.00 98.62 108 THR A N 1
ATOM 861 C CA . THR A 1 108 ? 15.267 6.876 -16.155 1.00 98.62 108 THR A CA 1
ATOM 862 C C . THR A 1 108 ? 15.832 5.814 -17.101 1.00 98.62 108 THR A C 1
ATOM 864 O O . THR A 1 108 ? 16.429 6.143 -18.126 1.00 98.62 108 THR A O 1
ATOM 867 N N . LEU A 1 109 ? 15.614 4.529 -16.809 1.00 98.69 109 LEU A N 1
ATOM 868 C CA . LEU A 1 109 ? 16.063 3.439 -17.677 1.00 98.69 109 LEU A CA 1
ATOM 869 C C . LEU A 1 109 ? 15.374 3.482 -19.043 1.00 98.69 109 LEU A C 1
ATOM 871 O O . LEU A 1 109 ? 16.035 3.340 -20.072 1.00 98.69 109 LEU A O 1
ATOM 875 N N . TYR A 1 110 ? 14.062 3.714 -19.067 1.00 98.62 110 TYR A N 1
ATOM 876 C CA . TYR A 1 110 ? 13.284 3.776 -20.298 1.00 98.62 110 TYR A CA 1
ATOM 877 C C . TYR A 1 110 ? 13.753 4.916 -21.211 1.00 98.62 110 TYR A C 1
ATOM 879 O O . TYR A 1 110 ? 13.968 4.711 -22.409 1.00 98.62 110 TYR A O 1
ATOM 887 N N . SER A 1 111 ? 13.971 6.109 -20.651 1.00 98.19 111 SER A N 1
ATOM 888 C CA . SER A 1 111 ? 14.486 7.260 -21.403 1.00 98.19 111 SER A CA 1
ATOM 889 C C . SER A 1 111 ? 15.916 7.042 -21.913 1.00 98.19 111 SER A C 1
ATOM 891 O O . SER A 1 111 ? 16.209 7.376 -23.067 1.00 98.19 111 SER A O 1
ATOM 893 N N . GLY A 1 112 ? 16.781 6.411 -21.113 1.00 98.62 112 GLY A N 1
ATOM 894 C CA . GLY A 1 112 ? 18.131 6.020 -21.523 1.00 98.62 112 GLY A CA 1
ATOM 895 C C . GLY A 1 112 ? 18.124 5.051 -22.708 1.00 98.62 112 GLY A C 1
ATOM 896 O O . GLY A 1 112 ? 18.716 5.341 -23.748 1.00 98.62 112 GLY A O 1
ATOM 897 N N . ILE A 1 113 ? 17.378 3.945 -22.599 1.00 98.56 113 ILE A N 1
ATOM 898 C CA . ILE A 1 113 ? 17.241 2.947 -23.675 1.00 98.56 113 ILE A CA 1
ATOM 899 C C . ILE A 1 113 ? 16.687 3.590 -24.948 1.00 98.56 113 ILE A C 1
ATOM 901 O O . ILE A 1 113 ? 17.204 3.352 -26.040 1.00 98.56 113 ILE A O 1
ATOM 905 N N . ARG A 1 114 ? 15.655 4.432 -24.824 1.00 98.56 114 ARG A N 1
ATOM 906 C CA . ARG A 1 114 ? 15.062 5.133 -25.968 1.00 98.56 114 ARG A CA 1
ATOM 907 C C . ARG A 1 114 ? 16.080 6.024 -26.681 1.00 98.56 114 ARG A C 1
ATOM 909 O O . ARG A 1 114 ? 16.097 6.055 -27.909 1.00 98.56 114 ARG A O 1
ATOM 916 N N . THR A 1 115 ? 16.918 6.732 -25.928 1.00 98.56 115 THR A N 1
ATOM 917 C CA . THR A 1 115 ? 17.949 7.622 -26.480 1.00 98.56 115 THR A CA 1
ATOM 918 C C . THR A 1 115 ? 19.007 6.834 -27.249 1.00 98.56 115 THR A C 1
ATOM 920 O O . THR A 1 115 ? 19.318 7.171 -28.394 1.00 98.56 115 THR A O 1
ATOM 923 N N . GLU A 1 116 ? 19.504 5.742 -26.666 1.00 98.62 116 GLU A N 1
ATOM 924 C CA . GLU A 1 116 ? 20.472 4.858 -27.324 1.00 98.62 116 GLU A CA 1
ATOM 925 C C . GLU A 1 116 ? 19.895 4.218 -28.592 1.00 98.62 116 GLU A C 1
ATOM 927 O O . GLU A 1 116 ? 20.554 4.200 -29.633 1.00 98.62 116 GLU A O 1
ATOM 932 N N . LEU A 1 117 ? 18.634 3.772 -28.559 1.00 98.56 117 LEU A N 1
ATOM 933 C CA . LEU A 1 117 ? 17.968 3.195 -29.728 1.00 98.56 117 LEU A CA 1
ATOM 934 C C . LEU A 1 117 ? 17.883 4.196 -30.889 1.00 98.56 117 LEU A C 1
ATOM 936 O O . LEU A 1 117 ? 18.182 3.845 -32.030 1.00 98.56 117 LEU A O 1
ATOM 940 N N . VAL A 1 118 ? 17.518 5.451 -30.606 1.00 98.56 118 VAL A N 1
ATOM 941 C CA . VAL A 1 118 ? 17.480 6.519 -31.619 1.00 98.56 118 VAL A CA 1
ATOM 942 C C . VAL A 1 118 ? 18.874 6.770 -32.201 1.00 98.56 118 VAL A C 1
ATOM 944 O O . VAL A 1 118 ? 19.013 6.870 -33.420 1.00 98.56 118 VAL A O 1
ATOM 947 N N . SER A 1 119 ? 19.908 6.817 -31.357 1.00 98.62 119 SER A N 1
ATOM 948 C CA . SER A 1 119 ? 21.306 6.996 -31.774 1.00 98.62 119 SER A CA 1
ATOM 949 C C . SER A 1 119 ? 21.788 5.864 -32.689 1.00 98.62 119 SER A C 1
ATOM 951 O O . SER A 1 119 ? 22.365 6.112 -33.751 1.00 98.62 119 SER A O 1
ATOM 953 N N . VAL A 1 120 ? 21.507 4.608 -32.327 1.00 98.69 120 VAL A N 1
ATOM 954 C CA . VAL A 1 120 ? 21.834 3.438 -33.157 1.00 98.69 120 VAL A CA 1
ATOM 955 C C . VAL A 1 120 ? 21.095 3.498 -34.490 1.00 98.69 120 VAL A C 1
ATOM 957 O O . VAL A 1 120 ? 21.719 3.318 -35.535 1.00 98.69 120 VAL A O 1
ATOM 960 N N . ASN A 1 121 ? 19.801 3.820 -34.477 1.00 98.56 121 ASN A N 1
ATOM 961 C CA . ASN A 1 121 ? 19.007 3.900 -35.698 1.00 98.56 121 ASN A CA 1
ATOM 962 C C . ASN A 1 121 ? 19.549 4.972 -36.661 1.00 98.56 121 ASN A C 1
ATOM 964 O O . ASN A 1 121 ? 19.710 4.717 -37.849 1.00 98.56 121 ASN A O 1
ATOM 968 N N . GLN A 1 122 ? 19.941 6.142 -36.143 1.00 98.44 122 GLN A N 1
ATOM 969 C CA . GLN A 1 122 ? 20.587 7.193 -36.940 1.00 98.44 122 GLN A CA 1
ATOM 970 C C . GLN A 1 122 ? 21.918 6.735 -37.553 1.00 98.44 122 GLN A C 1
ATOM 972 O O . GLN A 1 122 ? 22.211 7.055 -38.709 1.00 98.44 122 GLN A O 1
ATOM 977 N N . LYS A 1 123 ? 22.732 5.980 -36.801 1.00 98.75 123 LYS A N 1
ATOM 978 C CA . LYS A 1 123 ? 23.988 5.410 -37.314 1.00 98.75 123 LYS A CA 1
ATOM 979 C C . LYS A 1 123 ? 23.731 4.409 -38.441 1.00 98.75 123 LYS A C 1
ATOM 981 O O . LYS A 1 123 ? 24.436 4.472 -39.446 1.00 98.75 123 LYS A O 1
ATOM 986 N N . ILE A 1 124 ? 22.724 3.543 -38.296 1.00 98.69 124 ILE A N 1
ATOM 987 C CA . ILE A 1 124 ? 22.312 2.588 -39.336 1.00 98.69 124 ILE A CA 1
ATOM 988 C C . ILE A 1 124 ? 21.901 3.341 -40.602 1.00 98.69 124 ILE A C 1
ATOM 990 O O . ILE A 1 124 ? 22.499 3.109 -41.648 1.00 98.69 124 ILE A O 1
ATOM 994 N N . THR A 1 125 ? 21.002 4.325 -40.500 1.00 98.56 125 THR A N 1
ATOM 995 C CA . THR A 1 125 ? 20.569 5.123 -41.659 1.00 98.56 125 THR A CA 1
ATOM 996 C C . THR A 1 125 ? 21.743 5.814 -42.359 1.00 98.56 125 THR A C 1
ATOM 998 O O . THR A 1 125 ? 21.839 5.814 -43.585 1.00 98.56 125 THR A O 1
ATOM 1001 N N . LYS A 1 126 ? 22.690 6.385 -41.603 1.00 98.62 126 LYS A N 1
ATOM 1002 C CA . LYS A 1 126 ? 23.880 7.025 -42.189 1.00 98.62 126 LYS A CA 1
ATOM 1003 C C . LYS A 1 126 ? 24.778 6.019 -42.917 1.00 98.62 126 LYS A C 1
ATOM 1005 O O . LYS A 1 126 ? 25.346 6.337 -43.967 1.00 98.62 126 LYS A O 1
ATOM 1010 N N . MET A 1 127 ? 24.928 4.827 -42.348 1.00 98.62 127 MET A N 1
ATOM 1011 C CA . MET A 1 127 ? 25.696 3.742 -42.947 1.00 98.62 127 MET A CA 1
ATOM 1012 C C . MET A 1 127 ? 25.042 3.251 -44.241 1.00 98.62 127 MET A C 1
ATOM 1014 O O . MET A 1 127 ? 25.743 3.146 -45.242 1.00 98.62 127 MET A O 1
ATOM 1018 N N . GLU A 1 128 ? 23.723 3.045 -44.255 1.00 98.62 128 GLU A N 1
ATOM 1019 C CA . GLU A 1 128 ? 22.958 2.660 -45.451 1.00 98.62 128 GLU A CA 1
ATOM 1020 C C . GLU A 1 128 ? 23.157 3.660 -46.594 1.00 98.62 128 GLU A C 1
ATOM 1022 O O . GLU A 1 128 ? 23.513 3.268 -47.703 1.00 98.62 128 GLU A O 1
ATOM 1027 N N . VAL A 1 129 ? 23.028 4.963 -46.314 1.00 98.56 129 VAL A N 1
ATOM 1028 C CA . VAL A 1 129 ? 23.251 6.016 -47.320 1.00 98.56 129 VAL A CA 1
ATOM 1029 C C . VAL A 1 129 ? 24.670 5.950 -47.886 1.00 98.56 129 VAL A C 1
ATOM 1031 O O . VAL A 1 129 ? 24.862 6.016 -49.098 1.00 98.56 129 VAL A O 1
ATOM 1034 N N . THR A 1 130 ? 25.668 5.789 -47.016 1.00 98.62 130 THR A N 1
ATOM 1035 C CA . THR A 1 130 ? 27.078 5.738 -47.425 1.00 98.62 130 THR A CA 1
ATOM 1036 C C . THR A 1 130 ? 27.375 4.480 -48.243 1.00 98.62 130 THR A C 1
ATOM 1038 O O . THR A 1 130 ? 28.120 4.535 -49.219 1.00 98.62 130 THR A O 1
ATOM 1041 N N . MET A 1 131 ? 26.806 3.336 -47.861 1.00 98.50 131 MET A N 1
ATOM 1042 C CA . MET A 1 131 ? 26.958 2.084 -48.598 1.00 98.50 131 MET A CA 1
ATOM 1043 C C . MET A 1 131 ? 26.328 2.180 -49.983 1.00 98.50 131 MET A C 1
ATOM 1045 O O . MET A 1 131 ? 27.007 1.855 -50.951 1.00 98.50 131 MET A O 1
ATOM 1049 N N . ASN A 1 132 ? 25.103 2.699 -50.089 1.00 98.56 132 ASN A N 1
ATOM 1050 C CA . ASN A 1 132 ? 24.432 2.888 -51.376 1.00 98.56 132 ASN A CA 1
ATOM 1051 C C . ASN A 1 132 ? 25.250 3.797 -52.303 1.00 98.56 132 ASN A C 1
ATOM 1053 O O . ASN A 1 132 ? 25.526 3.425 -53.436 1.00 98.56 132 ASN A O 1
ATOM 1057 N N . GLN A 1 133 ? 25.770 4.918 -51.790 1.00 98.25 133 GLN A N 1
ATOM 1058 C CA . GLN A 1 133 ? 26.658 5.795 -52.563 1.00 98.25 133 GLN A CA 1
ATOM 1059 C C . GLN A 1 133 ? 27.919 5.075 -53.061 1.00 98.25 133 GLN A C 1
ATOM 1061 O O . GLN A 1 133 ? 28.362 5.301 -54.185 1.00 98.25 133 GLN A O 1
ATOM 1066 N N . ARG A 1 134 ? 28.527 4.213 -52.234 1.00 98.44 134 ARG A N 1
ATOM 1067 C CA . ARG A 1 134 ? 29.709 3.439 -52.643 1.00 98.44 134 ARG A CA 1
ATOM 1068 C C . ARG A 1 134 ? 29.368 2.373 -53.679 1.00 98.44 134 ARG A C 1
ATOM 1070 O O . ARG A 1 134 ? 30.171 2.182 -54.586 1.00 98.44 134 ARG A O 1
ATOM 1077 N N . VAL A 1 135 ? 28.213 1.718 -53.563 1.00 98.62 135 VAL A N 1
ATOM 1078 C CA . VAL A 1 135 ? 27.713 0.776 -54.574 1.00 98.62 135 VAL A CA 1
ATOM 1079 C C . VAL A 1 135 ? 27.522 1.496 -55.909 1.00 98.62 135 VAL A C 1
ATOM 1081 O O . VAL A 1 135 ? 28.113 1.061 -56.892 1.00 98.62 135 VAL A O 1
ATOM 1084 N N . ASP A 1 136 ? 26.855 2.654 -55.927 1.00 98.44 136 ASP A N 1
ATOM 1085 C CA . ASP A 1 136 ? 26.658 3.455 -57.146 1.00 98.44 136 ASP A CA 1
ATOM 1086 C C . ASP A 1 136 ? 27.988 3.846 -57.819 1.00 98.44 136 ASP A C 1
ATOM 1088 O O . ASP A 1 136 ? 28.103 3.869 -59.047 1.00 98.44 136 ASP A O 1
ATOM 1092 N N . MET A 1 137 ? 29.015 4.192 -57.029 1.00 98.06 137 MET A N 1
ATOM 1093 C CA . MET A 1 137 ? 30.348 4.498 -57.566 1.00 98.06 137 MET A CA 1
ATOM 1094 C C . MET A 1 137 ? 31.004 3.264 -58.187 1.00 98.06 137 MET A C 1
ATOM 1096 O O . MET A 1 137 ? 31.539 3.355 -59.289 1.00 98.06 137 MET A O 1
ATOM 1100 N N . VAL A 1 138 ? 30.939 2.115 -57.509 1.00 98.44 138 VAL A N 1
ATOM 1101 C CA . VAL A 1 138 ? 31.499 0.856 -58.019 1.00 98.44 138 VAL A CA 1
ATOM 1102 C C . VAL A 1 138 ? 30.785 0.420 -59.297 1.00 98.44 138 VAL A C 1
ATOM 1104 O O . VAL A 1 138 ? 31.446 0.006 -60.245 1.00 98.44 138 VAL A O 1
ATOM 1107 N N . GLU A 1 139 ? 29.461 0.557 -59.372 1.00 98.38 139 GLU A N 1
ATOM 1108 C CA . GLU A 1 139 ? 28.694 0.270 -60.589 1.00 98.38 139 GLU A CA 1
ATOM 1109 C C . GLU A 1 139 ? 29.145 1.148 -61.765 1.00 98.38 139 GLU A C 1
ATOM 1111 O O . GLU A 1 139 ? 29.371 0.641 -62.866 1.00 98.38 139 GLU A O 1
ATOM 1116 N N . LYS A 1 140 ? 29.363 2.450 -61.531 1.00 98.19 140 LYS A N 1
ATOM 1117 C CA . LYS A 1 140 ? 29.897 3.369 -62.551 1.00 98.19 140 LYS A CA 1
ATOM 1118 C C . LYS A 1 140 ? 31.303 2.990 -63.007 1.00 98.19 140 LYS A C 1
ATOM 1120 O O . LYS A 1 140 ? 31.576 3.017 -64.208 1.00 98.19 140 LYS A O 1
ATOM 1125 N N . ASP A 1 141 ? 32.184 2.639 -62.074 1.00 98.31 141 ASP A N 1
ATOM 1126 C CA . ASP A 1 141 ? 33.550 2.217 -62.393 1.00 98.31 141 ASP A CA 1
ATOM 1127 C C . ASP A 1 141 ? 33.554 0.916 -63.210 1.00 98.31 141 ASP A C 1
ATOM 1129 O O . ASP A 1 141 ? 34.287 0.808 -64.197 1.00 98.31 141 ASP A O 1
ATOM 1133 N N . ILE A 1 142 ? 32.685 -0.043 -62.867 1.00 98.38 142 ILE A N 1
ATOM 1134 C CA . ILE A 1 142 ? 32.497 -1.284 -63.629 1.00 98.38 142 ILE A CA 1
ATOM 1135 C C . ILE A 1 142 ? 32.029 -0.985 -65.058 1.00 98.38 142 ILE A C 1
ATOM 1137 O O . ILE A 1 142 ? 32.595 -1.532 -66.006 1.00 98.38 142 ILE A O 1
ATOM 1141 N N . GLU A 1 143 ? 31.027 -0.122 -65.246 1.00 97.88 143 GLU A N 1
ATOM 1142 C CA . GLU A 1 143 ? 30.549 0.240 -66.588 1.00 97.88 143 GLU A CA 1
ATOM 1143 C C . GLU A 1 143 ? 31.633 0.931 -67.420 1.00 97.88 143 GLU A C 1
ATOM 1145 O O . GLU A 1 143 ? 31.826 0.604 -68.594 1.00 97.88 143 GLU A O 1
ATOM 1150 N N . LYS A 1 144 ? 32.420 1.819 -66.805 1.00 97.38 144 LYS A N 1
ATOM 1151 C CA . LYS A 1 144 ? 33.558 2.459 -67.472 1.00 97.38 144 LYS A CA 1
ATOM 1152 C C . LYS A 1 144 ? 34.599 1.435 -67.936 1.00 97.38 144 LYS A C 1
ATOM 1154 O O . LYS A 1 144 ? 35.061 1.511 -69.074 1.00 97.38 144 LYS A O 1
ATOM 1159 N N . LEU A 1 145 ? 34.945 0.464 -67.090 1.00 97.38 145 LEU A N 1
ATOM 1160 C CA . LEU A 1 145 ? 35.886 -0.604 -67.441 1.00 97.38 145 LEU A CA 1
ATOM 1161 C C . LEU A 1 145 ? 35.349 -1.500 -68.565 1.00 97.38 145 LEU A C 1
ATOM 1163 O O . LEU A 1 145 ? 36.100 -1.848 -69.474 1.00 97.38 145 LEU A O 1
ATOM 1167 N N . LYS A 1 146 ? 34.052 -1.840 -68.558 1.00 96.31 146 LYS A N 1
ATOM 1168 C CA . LYS A 1 146 ? 33.426 -2.620 -69.644 1.00 96.31 146 LYS A CA 1
ATOM 1169 C C . LYS A 1 146 ? 33.559 -1.928 -71.001 1.00 96.31 146 LYS A C 1
ATOM 1171 O O . LYS A 1 146 ? 33.839 -2.601 -71.992 1.00 96.31 146 LYS A O 1
ATOM 1176 N N . VAL A 1 147 ? 33.362 -0.607 -71.049 1.00 95.75 147 VAL A N 1
ATOM 1177 C CA . VAL A 1 147 ? 33.539 0.187 -72.277 1.00 95.75 147 VAL A CA 1
ATOM 1178 C C . VAL A 1 147 ? 34.990 0.119 -72.752 1.00 95.75 147 VAL A C 1
ATOM 1180 O O . VAL A 1 147 ? 35.225 -0.255 -73.898 1.00 95.75 147 VAL A O 1
ATOM 1183 N N . GLN A 1 148 ? 35.954 0.368 -71.861 1.00 94.75 148 GLN A N 1
ATOM 1184 C CA . GLN A 1 148 ? 37.385 0.323 -72.193 1.00 94.75 148 GLN A CA 1
ATOM 1185 C C . GLN A 1 148 ? 37.827 -1.047 -72.728 1.00 94.75 148 GLN A C 1
ATOM 1187 O O . GLN A 1 148 ? 38.563 -1.122 -73.709 1.00 94.75 148 GLN A O 1
ATOM 1192 N N . VAL A 1 149 ? 37.351 -2.140 -72.122 1.00 95.31 149 VAL A N 1
ATOM 1193 C CA . VAL A 1 149 ? 37.645 -3.506 -72.588 1.00 95.31 149 VAL A CA 1
ATOM 1194 C C . VAL A 1 149 ? 37.053 -3.759 -73.977 1.00 95.31 149 VAL A C 1
ATOM 1196 O O . VAL A 1 149 ? 37.724 -4.335 -74.830 1.00 95.31 149 VAL A O 1
ATOM 1199 N N . ARG A 1 150 ? 35.815 -3.314 -74.234 1.00 93.12 150 ARG A N 1
ATOM 1200 C CA . ARG A 1 150 ? 35.173 -3.460 -75.550 1.00 93.12 150 ARG A CA 1
ATOM 1201 C C . ARG A 1 150 ? 35.929 -2.697 -76.639 1.00 93.12 150 ARG A C 1
ATOM 1203 O O . ARG A 1 150 ? 36.068 -3.206 -77.744 1.00 93.12 150 ARG A O 1
ATOM 1210 N N . GLU A 1 151 ? 36.392 -1.489 -76.337 1.00 92.50 151 GLU A N 1
ATOM 1211 C CA . GLU A 1 151 ? 37.169 -0.668 -77.270 1.00 92.50 151 GLU A CA 1
ATOM 1212 C C . GLU A 1 151 ? 38.541 -1.286 -77.564 1.00 92.50 151 GLU A C 1
ATOM 1214 O O . GLU A 1 151 ? 38.933 -1.349 -78.726 1.00 92.50 151 GLU A O 1
ATOM 1219 N N . GLY A 1 152 ? 39.232 -1.811 -76.545 1.00 91.38 152 GLY A N 1
ATOM 1220 C CA . GLY A 1 152 ? 40.526 -2.478 -76.718 1.00 91.38 152 GLY A CA 1
ATOM 1221 C C . GLY A 1 152 ? 40.462 -3.745 -77.578 1.00 91.38 152 GLY A C 1
ATOM 1222 O O . GLY A 1 152 ? 41.351 -3.966 -78.388 1.00 91.38 152 GLY A O 1
ATOM 1223 N N . LEU A 1 153 ? 39.397 -4.546 -77.454 1.00 81.00 153 LEU A N 1
ATOM 1224 C CA . LEU A 1 153 ? 39.218 -5.784 -78.232 1.00 81.00 153 LEU A CA 1
ATOM 1225 C C . LEU A 1 153 ? 38.837 -5.556 -79.705 1.00 81.00 153 LEU A C 1
ATOM 1227 O O . LEU A 1 153 ? 39.031 -6.449 -80.519 1.00 81.00 153 LEU A O 1
ATOM 1231 N N . ASN A 1 154 ? 38.271 -4.397 -80.050 1.00 75.56 154 ASN A N 1
ATOM 1232 C CA . ASN A 1 154 ? 37.870 -4.068 -81.425 1.00 75.56 154 ASN A CA 1
ATOM 1233 C C . ASN A 1 154 ? 38.974 -3.335 -82.218 1.00 75.56 154 ASN A C 1
ATOM 1235 O O . ASN A 1 154 ? 38.746 -2.972 -83.372 1.00 75.56 154 ASN A O 1
ATOM 1239 N N . GLY A 1 155 ? 40.111 -3.037 -81.580 1.00 61.12 155 GLY A N 1
ATOM 1240 C CA . GLY A 1 155 ? 41.232 -2.289 -82.158 1.00 61.12 155 GLY A CA 1
ATOM 1241 C C . GLY A 1 155 ? 42.413 -3.142 -82.644 1.00 61.12 155 GLY A C 1
ATOM 1242 O O . GLY A 1 155 ? 43.370 -2.562 -83.156 1.00 61.12 155 GLY A O 1
ATOM 1243 N N . GLU A 1 156 ? 42.352 -4.469 -82.487 1.00 50.25 156 GLU A N 1
ATOM 1244 C CA . GLU A 1 156 ? 43.272 -5.468 -83.073 1.00 50.25 156 GLU A CA 1
ATOM 1245 C C . GLU A 1 156 ? 42.620 -6.179 -84.267 1.00 50.25 156 GLU A C 1
ATOM 1247 O O . GLU A 1 156 ? 43.350 -6.464 -85.245 1.00 50.25 156 GLU A O 1
#

Organism: Biomphalaria glabrata (NCBI:txid6526)

Mean predicted aligned error: 12.15 Å

Nearest PDB structures (foldseek):
  1zbh-assembly1_D  TM=9.920E-01  e=1.179E-01  Homo sapiens
  2do1-assembly1_A  TM=7.678E-01  e=3.729E-02  Homo sapiens
  1zbu-assembly2_B  TM=7.811E-01  e=2.482E-01  Homo sapiens
  2do5-assembly1_A  TM=8.186E-01  e=2.481E+00  Homo sapiens

Sequence (156 aa):
MASPIMKQLDQLLIKELKQELRYRGLKHGGSKGTLTARLRQALIEEEEDPDSYQFEVGLDITELLGKMQEKMELLGKMQEKMELLGKMQEKMDTLDIGIRTMQDKIDTLYSGIRTELVSVNQKITKMEVTMNQRVDMVEKDIEKLKVQVREGLNGE

Radius of gyration: 53.01 Å; Cα contacts (8 Å, |Δi|>4): 63; chains: 1; bounding box: 95×27×141 Å

Secondary structure (DSSP, 8-state):
-PPPEEE-TTT--HHHHHHHHHHTT----S-HHHHHHHHHHHHHHTT--TTT--EEE---HHHHHHHHHHHHHHHHHHHHHHHHHHHHHHHHHHHHHHHHHHHHHHHHHHHHHHHHHHHHHHHHHHHHHHHHHHHHHHHHHHHHHHHHHHHHHT--

pLDDT: mean 92.51, std 9.36, range [45.25, 98.75]

Solvent-accessible surface area (backbone atoms only — not comparable to full-atom values): 8787 Å² total; per-residue (Å²): 131,85,78,66,48,72,36,43,64,85,73,50,47,65,72,52,48,36,47,54,27,48,77,71,74,42,86,62,74,76,54,63,68,55,41,48,52,53,50,41,52,51,28,53,75,69,76,41,56,52,90,75,45,68,44,77,42,74,78,60,59,68,63,51,50,50,54,51,52,55,51,51,54,52,50,51,56,50,52,55,51,50,54,52,51,52,58,49,48,56,52,50,53,52,49,53,54,52,52,51,55,51,49,56,50,50,54,53,52,52,53,50,52,52,52,52,52,52,52,52,51,52,51,51,54,53,48,52,55,54,49,52,55,51,51,57,50,50,53,50,52,52,53,52,50,54,51,54,53,55,54,59,70,74,72,116

InterPro domains:
  IPR003034 SAP domain [PS50800] (9-43)
  IPR036361 SAP domain superfamily [G3DSA:1.10.720.30] (2-53)
  IPR036361 SAP domain superfamily [SSF68906] (9-45)
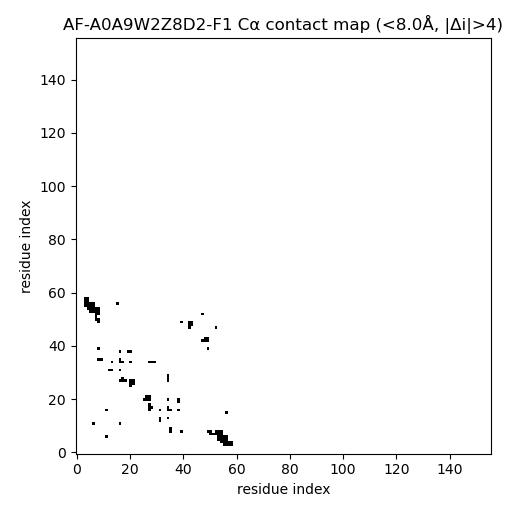
Foldseek 3Di:
DDAFDWDALVRDDLVRLLVVCVVVVHDSDDDSVVSSVVVCVVCVVVVHHSRPDIDGDDPPVVVVVVVVVVVVVVVVVVVVVVVVVVVVVVVVVVVVVVVVVVVVVVVVVVVVVVVVVVVVVVVVVVVVVVVVVVVVVVVVVVVVVVVVVVVVVVPD